Protein AF-A0AA37GVK4-F1 (afdb_monomer_lite)

Structure (mmCIF, N/CA/C/O backbone):
data_AF-A0AA37GVK4-F1
#
_entry.id   AF-A0AA37GVK4-F1
#
loop_
_atom_site.group_PDB
_atom_site.id
_atom_site.type_symbol
_atom_site.label_atom_id
_atom_site.label_alt_id
_atom_site.label_comp_id
_atom_site.label_asym_id
_atom_site.label_entity_id
_atom_site.label_seq_id
_atom_site.pdbx_PDB_ins_code
_atom_site.Cartn_x
_atom_site.Cartn_y
_atom_site.Cartn_z
_atom_site.occupancy
_atom_site.B_iso_or_equiv
_atom_site.auth_seq_id
_atom_site.auth_comp_id
_atom_site.auth_asym_id
_atom_site.auth_atom_id
_atom_site.pdbx_PDB_model_num
ATOM 1 N N . MET A 1 1 ? -9.133 -13.958 4.238 1.00 46.34 1 MET A N 1
ATOM 2 C CA . MET A 1 1 ? -10.312 -13.073 4.381 1.00 46.34 1 MET A CA 1
ATOM 3 C C . MET A 1 1 ? -11.335 -13.266 3.254 1.00 46.34 1 MET A C 1
ATOM 5 O O . MET A 1 1 ? -12.512 -13.310 3.561 1.00 46.34 1 MET A O 1
ATOM 9 N N . ALA A 1 2 ? -10.930 -13.510 1.998 1.00 48.34 2 ALA A N 1
ATOM 10 C CA . ALA A 1 2 ? -11.866 -13.795 0.892 1.00 48.34 2 ALA A CA 1
ATOM 11 C C . ALA A 1 2 ? -12.600 -15.157 0.969 1.00 48.34 2 ALA A C 1
ATOM 13 O O . ALA A 1 2 ? -13.681 -15.314 0.416 1.00 48.34 2 ALA A O 1
ATOM 14 N N . ALA A 1 3 ? -12.034 -16.152 1.667 1.00 53.94 3 ALA A N 1
ATOM 15 C CA . ALA A 1 3 ? -12.592 -17.508 1.702 1.00 53.94 3 ALA A CA 1
ATOM 16 C C . ALA A 1 3 ? -13.937 -17.629 2.440 1.00 53.94 3 ALA A C 1
ATOM 18 O O . ALA A 1 3 ? -14.692 -18.543 2.137 1.00 53.94 3 ALA A O 1
ATOM 19 N N . ALA A 1 4 ? -14.231 -16.724 3.378 1.00 58.16 4 ALA A N 1
A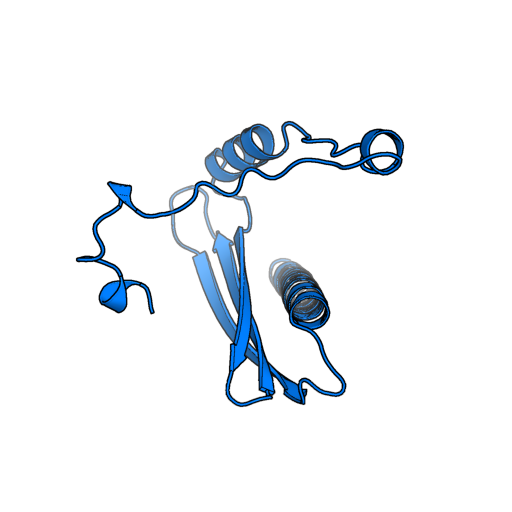TOM 20 C CA . ALA A 1 4 ? -15.430 -16.782 4.218 1.00 58.16 4 ALA A CA 1
ATOM 21 C C . ALA A 1 4 ? -16.713 -16.304 3.509 1.00 58.16 4 ALA A C 1
ATOM 23 O O . ALA A 1 4 ? -17.801 -16.487 4.038 1.00 58.16 4 ALA A O 1
ATOM 24 N N . TYR A 1 5 ? -16.586 -15.701 2.323 1.00 60.78 5 TYR A N 1
ATOM 25 C CA . TYR A 1 5 ? -17.702 -15.133 1.558 1.00 60.78 5 TYR A CA 1
ATOM 26 C C . TYR A 1 5 ? -17.962 -15.866 0.239 1.00 60.78 5 TYR A C 1
ATOM 28 O O . TYR A 1 5 ? -18.767 -15.407 -0.565 1.00 60.78 5 TYR A O 1
ATOM 36 N N . ARG A 1 6 ? -17.285 -16.998 -0.002 1.00 59.19 6 ARG A N 1
ATOM 37 C CA . ARG A 1 6 ? -17.404 -17.749 -1.261 1.00 59.19 6 ARG A CA 1
ATOM 38 C C . ARG A 1 6 ? -18.804 -18.318 -1.497 1.00 59.19 6 ARG A C 1
ATOM 40 O O . ARG A 1 6 ? -19.229 -18.380 -2.643 1.00 59.19 6 ARG A O 1
ATOM 47 N N . ASP A 1 7 ? -19.502 -18.661 -0.418 1.00 70.62 7 ASP A N 1
ATOM 48 C CA . ASP A 1 7 ? -20.805 -19.330 -0.467 1.00 70.62 7 ASP A CA 1
ATOM 49 C C . ASP A 1 7 ? -21.973 -18.383 -0.143 1.00 70.62 7 ASP A C 1
ATOM 51 O O . ASP A 1 7 ? -23.117 -18.820 -0.009 1.00 70.62 7 ASP A O 1
ATOM 55 N N . LEU A 1 8 ? -21.708 -17.076 0.006 1.00 68.50 8 LEU A N 1
ATOM 56 C CA . LEU A 1 8 ? -22.778 -16.108 0.218 1.00 68.50 8 LEU A CA 1
ATOM 57 C C . LEU A 1 8 ? -23.549 -15.943 -1.102 1.00 68.50 8 LEU A C 1
ATOM 59 O O . LEU A 1 8 ? -22.929 -15.665 -2.132 1.00 68.50 8 LEU A O 1
ATOM 63 N N . PRO A 1 9 ? -24.884 -16.082 -1.108 1.00 68.25 9 PRO A N 1
ATOM 64 C CA . PRO A 1 9 ? -25.656 -15.911 -2.327 1.00 68.25 9 PRO A CA 1
ATOM 65 C C . PRO A 1 9 ? -25.530 -14.454 -2.804 1.00 68.25 9 PRO A C 1
ATOM 67 O O . PRO A 1 9 ? -26.068 -13.524 -2.201 1.00 68.25 9 PRO A O 1
ATOM 70 N N . LEU A 1 10 ? -24.770 -14.259 -3.889 1.00 65.19 10 LEU A N 1
ATOM 71 C CA . LEU A 1 10 ? -24.428 -12.947 -4.460 1.00 65.19 10 LEU A CA 1
ATOM 72 C C . LEU A 1 10 ? -25.665 -12.139 -4.884 1.00 65.19 10 LEU A C 1
ATOM 74 O O . LEU A 1 10 ? -25.600 -10.920 -4.975 1.00 65.19 10 LEU A O 1
ATOM 78 N N . ASN A 1 11 ? -26.804 -12.807 -5.092 1.00 67.69 11 ASN A N 1
ATOM 79 C CA . ASN A 1 11 ? -28.091 -12.178 -5.401 1.00 67.69 11 ASN A CA 1
ATOM 80 C C . ASN A 1 11 ? -28.662 -11.326 -4.252 1.00 67.69 11 ASN A C 1
ATOM 82 O O . ASN A 1 11 ? -29.651 -10.624 -4.451 1.00 67.69 11 ASN A O 1
ATOM 86 N N . ARG A 1 12 ? -28.072 -11.414 -3.055 1.00 61.72 12 ARG A N 1
ATOM 87 C CA . ARG A 1 12 ? -28.479 -10.682 -1.854 1.00 61.72 12 ARG A CA 1
ATOM 88 C C . ARG A 1 12 ? -27.477 -9.607 -1.438 1.00 61.72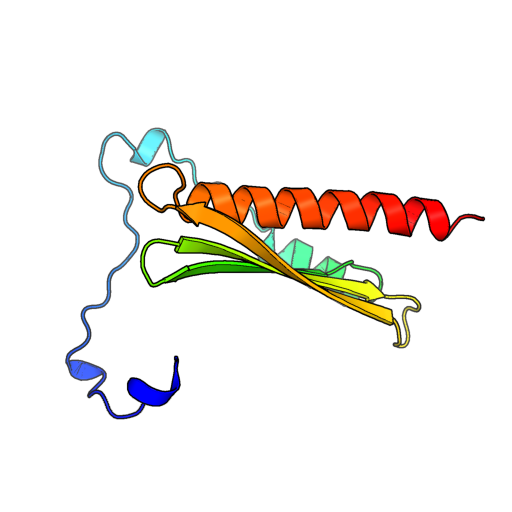 12 ARG A C 1
ATOM 90 O O . ARG A 1 12 ? -27.693 -8.958 -0.417 1.00 61.72 12 ARG A O 1
ATOM 97 N N . LEU A 1 13 ? -26.387 -9.441 -2.188 1.00 71.38 13 LEU A N 1
ATOM 98 C CA . LEU A 1 13 ? -25.429 -8.370 -1.955 1.00 71.38 13 LEU A CA 1
ATOM 99 C C . LEU A 1 13 ? -25.935 -7.091 -2.615 1.00 71.38 13 LEU A C 1
ATOM 101 O O . LEU A 1 13 ? -26.213 -7.055 -3.812 1.00 71.38 13 LEU A O 1
ATOM 105 N N . GLU A 1 14 ? -26.048 -6.039 -1.816 1.00 59.91 14 GLU A N 1
ATOM 106 C CA . GLU A 1 14 ? -26.313 -4.699 -2.316 1.00 59.91 14 GLU A CA 1
ATOM 107 C C . GLU A 1 14 ? -25.099 -4.208 -3.115 1.00 59.91 14 GLU A C 1
ATOM 109 O O . GLU A 1 14 ? -23.960 -4.247 -2.643 1.00 59.91 14 GLU A O 1
ATOM 114 N N . SER A 1 15 ? -25.339 -3.763 -4.347 1.00 65.50 15 SER A N 1
ATOM 115 C CA . SER A 1 15 ? -24.310 -3.124 -5.161 1.00 65.50 15 SER A CA 1
ATOM 116 C C . SER A 1 15 ? -24.191 -1.664 -4.730 1.00 65.50 15 SER A C 1
ATOM 118 O O . SER A 1 15 ? -25.021 -0.830 -5.089 1.00 65.50 15 SER A O 1
ATOM 120 N N . ILE A 1 16 ? -23.172 -1.356 -3.925 1.00 65.75 16 ILE A N 1
ATOM 121 C CA . ILE A 1 16 ? -22.867 0.022 -3.534 1.00 65.75 16 ILE A CA 1
ATOM 122 C C . ILE A 1 16 ? -22.073 0.664 -4.671 1.00 65.75 16 ILE A C 1
ATOM 124 O O . ILE A 1 16 ? -20.865 0.460 -4.799 1.00 65.75 16 ILE A O 1
ATOM 128 N N . ASN A 1 17 ? -22.761 1.440 -5.503 1.00 61.06 17 ASN A N 1
ATOM 129 C CA . ASN A 1 17 ? -22.115 2.262 -6.518 1.00 61.06 17 ASN A CA 1
ATOM 130 C C . ASN A 1 17 ? -21.537 3.522 -5.871 1.00 61.06 17 ASN A C 1
ATOM 132 O O . ASN A 1 17 ? -22.220 4.210 -5.112 1.00 61.06 17 ASN A O 1
ATOM 136 N N . ALA A 1 18 ? -20.285 3.845 -6.192 1.00 60.84 18 ALA A N 1
ATOM 137 C CA . ALA A 1 18 ? -19.702 5.119 -5.802 1.00 60.84 18 ALA A CA 1
ATOM 138 C C . ALA A 1 18 ? -20.430 6.248 -6.548 1.00 60.84 18 ALA A C 1
ATOM 140 O O . ALA A 1 18 ? -20.375 6.321 -7.773 1.00 60.84 18 ALA A O 1
ATOM 141 N N . PHE A 1 19 ? -21.117 7.116 -5.806 1.00 58.25 19 PHE A N 1
ATOM 142 C CA . PHE A 1 19 ? -21.748 8.322 -6.334 1.00 58.25 19 PHE A CA 1
ATOM 143 C C . PHE A 1 19 ? -21.220 9.545 -5.591 1.00 58.25 19 PHE A C 1
ATOM 145 O O . PHE A 1 19 ? -21.170 9.571 -4.360 1.00 58.25 19 PHE A O 1
ATOM 152 N N . SER A 1 20 ? -20.847 10.573 -6.347 1.00 66.88 20 SER A N 1
ATOM 153 C CA . SER A 1 20 ? -20.574 11.901 -5.803 1.00 66.88 20 SER A CA 1
ATOM 154 C C . SER A 1 20 ? -21.902 12.557 -5.419 1.00 66.88 20 SER A C 1
ATOM 156 O O . SER A 1 20 ? -22.814 12.601 -6.236 1.00 66.88 20 SER A O 1
ATOM 158 N N . LEU A 1 21 ? -22.028 13.053 -4.185 1.00 74.94 21 LEU A N 1
ATOM 159 C CA . LEU A 1 21 ? -23.220 13.773 -3.713 1.00 74.94 21 LEU A CA 1
ATOM 160 C C . LEU A 1 21 ? -23.023 15.293 -3.844 1.00 74.94 21 LEU A C 1
ATOM 162 O O . LEU A 1 21 ? -21.914 15.768 -3.597 1.00 74.94 21 LEU A O 1
ATOM 166 N N . PRO A 1 22 ? -24.054 16.104 -4.137 1.00 71.50 22 PRO A N 1
ATOM 167 C CA . PRO A 1 22 ? -23.931 17.562 -4.119 1.00 71.50 22 PRO A CA 1
ATOM 168 C C . PRO A 1 22 ? -23.464 18.094 -2.744 1.00 71.50 22 PRO A C 1
ATOM 170 O O . PRO A 1 22 ? -23.909 17.582 -1.715 1.00 71.50 22 PRO A O 1
ATOM 173 N N . PRO A 1 23 ? -22.591 19.122 -2.672 1.00 69.12 23 PRO A N 1
ATOM 174 C CA . PRO A 1 23 ? -21.955 19.852 -3.773 1.00 69.12 23 PRO A CA 1
ATOM 175 C C . PRO A 1 23 ? -20.619 19.228 -4.226 1.00 69.12 23 PRO A C 1
ATOM 177 O O . PRO A 1 23 ? -19.858 19.862 -4.961 1.00 69.12 23 PRO A O 1
ATOM 180 N N . TRP A 1 24 ? -20.293 18.021 -3.756 1.00 66.88 24 TRP A N 1
ATOM 181 C CA . TRP A 1 24 ? -19.025 17.344 -4.030 1.00 66.88 24 TRP A CA 1
ATOM 182 C C . TRP A 1 24 ? -18.865 16.939 -5.491 1.00 66.88 24 TRP A C 1
ATOM 184 O O . TRP A 1 24 ? -17.732 16.800 -5.926 1.00 66.88 24 TRP A O 1
ATOM 194 N N . GLU A 1 25 ? -19.947 16.855 -6.266 1.00 68.12 25 GLU A N 1
ATOM 195 C CA . GLU A 1 25 ? -19.916 16.657 -7.725 1.00 68.12 25 GLU A CA 1
ATOM 196 C C . GLU A 1 25 ? -18.968 17.634 -8.443 1.00 68.12 25 GLU A C 1
ATOM 198 O O . GLU A 1 25 ? -18.201 17.228 -9.308 1.00 68.12 25 GLU A O 1
ATOM 203 N N . ASN A 1 26 ? -18.956 18.908 -8.032 1.00 64.38 26 ASN A N 1
ATOM 204 C CA . ASN A 1 26 ? -18.124 19.947 -8.654 1.00 64.38 26 ASN A CA 1
ATOM 205 C C . ASN A 1 26 ? -16.732 20.086 -8.018 1.00 64.38 26 ASN A C 1
ATOM 207 O O . ASN A 1 26 ? -15.890 20.820 -8.527 1.00 64.38 26 ASN A O 1
ATOM 211 N N . ARG A 1 27 ? -16.503 19.446 -6.865 1.00 67.62 27 ARG A N 1
ATOM 212 C CA . ARG A 1 27 ? -15.246 19.543 -6.098 1.00 67.62 27 ARG A CA 1
ATOM 213 C C . ARG A 1 27 ? -14.380 18.306 -6.260 1.00 67.62 27 ARG A C 1
ATOM 215 O O . ARG A 1 27 ? -13.160 18.402 -6.284 1.00 67.62 27 ARG A O 1
ATOM 222 N N . VAL A 1 28 ? -15.026 17.156 -6.391 1.00 60.31 28 VAL A N 1
ATOM 223 C CA . VAL A 1 28 ? -14.438 15.899 -6.820 1.00 60.31 28 VAL A CA 1
ATOM 224 C C . VAL A 1 28 ? -14.551 15.888 -8.338 1.00 60.31 28 VAL A C 1
ATOM 226 O O . VAL A 1 28 ? -15.304 15.112 -8.920 1.00 60.31 28 VAL A O 1
ATOM 229 N N . GLN A 1 29 ? -13.780 16.749 -9.005 1.00 51.31 29 GLN A N 1
ATOM 230 C CA . GLN A 1 29 ? -13.262 16.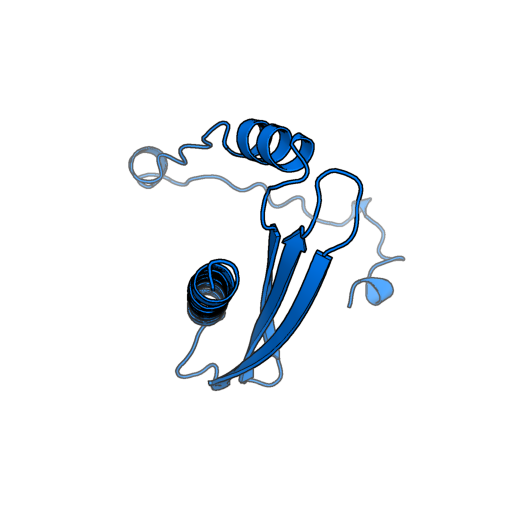345 -10.305 1.00 51.31 29 GLN A CA 1
ATOM 231 C C . GLN A 1 29 ? -12.389 15.128 -10.005 1.00 51.31 29 GLN A C 1
ATOM 233 O O . GLN A 1 29 ? -11.194 15.244 -9.742 1.00 51.31 29 GLN A O 1
ATOM 238 N N . ALA A 1 30 ? -13.012 13.950 -9.957 1.00 51.38 30 ALA A N 1
ATOM 239 C CA . ALA A 1 30 ? -12.304 12.720 -10.198 1.00 51.38 30 ALA A CA 1
ATOM 240 C C . ALA A 1 30 ? -11.827 12.878 -11.632 1.00 51.38 30 ALA A C 1
ATOM 242 O O . ALA A 1 30 ? -12.542 12.576 -12.587 1.00 51.38 30 ALA A O 1
ATOM 243 N N . VAL A 1 31 ? -10.636 13.450 -11.782 1.00 50.56 31 VAL A N 1
ATOM 244 C CA . VAL A 1 31 ? -9.837 13.196 -12.955 1.00 50.56 31 VAL A CA 1
ATOM 245 C C . VAL A 1 31 ? -9.587 11.698 -12.853 1.00 50.56 31 VAL A C 1
ATOM 247 O O . VAL A 1 31 ? -8.638 11.242 -12.224 1.00 50.56 31 VAL A O 1
ATOM 250 N N . ALA A 1 32 ? -10.522 10.909 -13.385 1.00 49.47 32 ALA A N 1
ATOM 251 C CA . ALA A 1 32 ? -10.203 9.604 -13.904 1.00 49.47 32 ALA A CA 1
ATOM 252 C C . ALA A 1 32 ? -9.278 9.919 -15.073 1.00 49.47 32 ALA A C 1
ATOM 254 O O . ALA A 1 32 ? -9.698 9.993 -16.226 1.00 49.47 32 ALA A O 1
ATOM 255 N N . GLU A 1 33 ? -8.035 10.284 -14.747 1.00 51.25 33 GLU A N 1
ATOM 256 C CA . GLU A 1 33 ? -7.000 10.304 -15.743 1.00 51.25 33 GLU A CA 1
ATOM 257 C C . GLU A 1 33 ? -7.041 8.921 -16.371 1.00 51.25 33 GLU A C 1
ATOM 259 O O . GLU A 1 33 ? -7.250 7.906 -15.695 1.00 51.25 33 GLU A O 1
ATOM 264 N N . ASP A 1 34 ? -6.822 8.893 -17.673 1.00 55.62 34 ASP A N 1
ATOM 265 C CA . ASP A 1 34 ? -6.462 7.709 -18.440 1.00 55.62 34 ASP A CA 1
ATOM 266 C C . ASP A 1 34 ? -5.104 7.126 -17.965 1.00 55.62 34 ASP A C 1
ATOM 268 O O . ASP A 1 34 ? -4.215 6.766 -18.729 1.00 55.62 34 ASP A O 1
ATOM 272 N N . ASP A 1 35 ? -4.872 7.142 -16.656 1.00 60.09 35 ASP A N 1
ATOM 273 C CA . ASP A 1 35 ? -3.678 6.702 -15.967 1.00 60.09 35 ASP A CA 1
ATOM 274 C C . ASP A 1 35 ? -3.655 5.177 -15.910 1.00 60.09 35 ASP A C 1
ATOM 276 O O . ASP A 1 35 ? -2.592 4.573 -15.944 1.00 60.09 35 ASP A O 1
ATOM 280 N N . GLY A 1 36 ? -4.824 4.527 -15.952 1.00 62.06 36 GLY A N 1
ATOM 281 C CA . GLY A 1 36 ? -4.927 3.076 -16.098 1.00 62.06 36 GLY A CA 1
ATOM 282 C C . GLY A 1 36 ? -4.290 2.569 -17.395 1.00 62.06 36 GLY A C 1
ATOM 283 O O . GLY A 1 36 ? -3.462 1.651 -17.356 1.00 62.06 36 GLY A O 1
ATOM 284 N N . ASP A 1 37 ? -4.611 3.183 -18.537 1.00 71.06 37 ASP A N 1
ATOM 285 C CA . ASP A 1 37 ? -4.071 2.767 -19.836 1.00 71.06 37 ASP A CA 1
ATOM 286 C C . ASP A 1 37 ? -2.606 3.184 -19.995 1.00 71.06 37 ASP A C 1
ATOM 288 O O . ASP A 1 37 ? -1.789 2.396 -20.487 1.00 71.06 37 ASP A O 1
ATOM 292 N N . LYS A 1 38 ? -2.221 4.363 -19.489 1.00 70.50 38 LYS A N 1
ATOM 293 C CA . LYS A 1 38 ? -0.816 4.800 -19.434 1.00 70.50 38 LYS A CA 1
ATOM 294 C C . LYS A 1 38 ? 0.038 3.920 -18.524 1.00 70.50 38 LYS A C 1
ATOM 296 O O . LYS A 1 38 ? 1.117 3.496 -18.940 1.00 70.50 38 LYS A O 1
ATOM 301 N N . ALA A 1 39 ? -0.431 3.580 -17.325 1.00 68.56 39 ALA A N 1
ATOM 302 C CA . ALA A 1 39 ? 0.247 2.655 -16.419 1.00 68.56 39 ALA A CA 1
ATOM 303 C C . ALA A 1 39 ? 0.352 1.262 -17.046 1.00 68.56 39 ALA A C 1
ATOM 305 O O . ALA A 1 39 ? 1.407 0.631 -16.990 1.00 68.56 39 ALA A O 1
ATOM 306 N N . SER A 1 40 ? -0.699 0.804 -17.726 1.00 74.19 40 SER A N 1
ATOM 307 C CA . SER A 1 40 ? -0.687 -0.457 -18.472 1.00 74.19 40 SER A CA 1
ATOM 308 C C . SER A 1 40 ? 0.328 -0.437 -19.618 1.00 74.19 40 SER A C 1
ATOM 310 O O . SER A 1 40 ? 1.049 -1.415 -19.821 1.00 74.19 40 SER A O 1
ATOM 312 N N . ALA A 1 41 ? 0.442 0.671 -20.353 1.00 80.00 41 ALA A N 1
ATOM 313 C CA . ALA A 1 41 ? 1.461 0.861 -21.382 1.00 80.00 41 ALA A CA 1
ATOM 314 C C . ALA A 1 41 ? 2.879 0.897 -20.787 1.00 80.00 41 ALA A C 1
ATOM 316 O O . ALA A 1 41 ? 3.775 0.232 -21.304 1.00 80.00 41 ALA A O 1
ATOM 317 N N . ALA A 1 42 ? 3.078 1.584 -19.661 1.00 76.25 42 ALA A N 1
ATOM 318 C CA . ALA A 1 42 ? 4.348 1.610 -18.943 1.00 76.25 42 ALA A CA 1
ATOM 319 C C . ALA A 1 42 ? 4.748 0.209 -18.453 1.00 76.25 42 ALA A C 1
ATOM 321 O O . ALA A 1 42 ? 5.891 -0.206 -18.627 1.00 76.25 42 ALA A O 1
ATOM 322 N N . ILE A 1 43 ? 3.808 -0.575 -17.921 1.00 77.94 43 ILE A N 1
ATOM 323 C CA . ILE A 1 43 ? 4.031 -1.971 -17.518 1.00 77.94 43 ILE A CA 1
ATOM 324 C C . ILE A 1 43 ? 4.511 -2.828 -18.696 1.00 77.94 43 ILE A C 1
ATOM 326 O O . ILE A 1 43 ? 5.416 -3.647 -18.510 1.00 77.94 43 ILE A O 1
ATOM 330 N N . LYS A 1 44 ? 3.962 -2.616 -19.901 1.00 80.88 44 LYS A N 1
ATOM 331 C CA . LYS A 1 44 ? 4.366 -3.329 -21.128 1.00 80.88 44 LYS A CA 1
ATOM 332 C C . LYS A 1 44 ? 5.808 -3.039 -21.553 1.00 80.88 44 LYS A C 1
ATOM 334 O O . LYS A 1 44 ? 6.386 -3.859 -22.255 1.00 80.88 44 LYS A O 1
ATOM 339 N N . THR A 1 45 ? 6.414 -1.935 -21.107 1.00 80.94 45 THR A N 1
ATOM 340 C CA . THR A 1 45 ? 7.835 -1.641 -21.387 1.00 80.94 45 THR A CA 1
ATOM 341 C C . THR A 1 45 ? 8.797 -2.595 -20.673 1.00 80.94 45 THR A C 1
ATOM 343 O O . THR A 1 45 ? 9.978 -2.636 -21.005 1.00 80.94 45 THR A O 1
ATOM 346 N N . GLY A 1 46 ? 8.321 -3.332 -19.662 1.00 78.44 46 GLY A N 1
ATOM 347 C CA . GLY A 1 46 ? 9.150 -4.194 -18.818 1.00 78.44 46 GLY A CA 1
ATOM 348 C C . GLY A 1 46 ? 9.992 -3.441 -17.781 1.00 78.44 46 GLY A C 1
ATOM 349 O O . GLY A 1 46 ? 10.527 -4.077 -16.882 1.00 78.44 46 GLY A O 1
ATOM 350 N N . TRP A 1 47 ? 10.059 -2.107 -17.843 1.00 81.25 47 TRP A N 1
ATOM 351 C CA . TRP A 1 47 ? 10.875 -1.268 -16.954 1.00 81.25 47 TRP A CA 1
ATOM 352 C C . TRP A 1 47 ? 10.088 -0.567 -15.843 1.00 81.25 47 TRP A C 1
ATOM 354 O O . TRP A 1 47 ? 10.684 0.021 -14.943 1.00 81.25 47 TRP A O 1
ATOM 364 N N . ALA A 1 48 ? 8.756 -0.634 -15.867 1.00 85.31 48 ALA A N 1
ATOM 365 C CA . ALA A 1 48 ? 7.943 0.014 -14.846 1.00 85.31 48 ALA A CA 1
ATOM 366 C C . ALA A 1 48 ? 8.101 -0.660 -13.474 1.00 85.31 48 ALA A C 1
ATOM 368 O O . ALA A 1 48 ? 7.808 -1.851 -13.310 1.00 85.31 48 ALA A O 1
ATOM 369 N N . ALA A 1 49 ? 8.495 0.136 -12.479 1.00 87.12 49 ALA A N 1
ATOM 370 C CA . ALA A 1 49 ? 8.357 -0.222 -11.075 1.00 87.12 49 ALA A CA 1
ATOM 371 C C . ALA A 1 49 ? 6.873 -0.398 -10.727 1.00 87.12 49 ALA A C 1
ATOM 373 O O . ALA A 1 49 ? 6.024 0.363 -11.191 1.00 87.12 49 ALA A O 1
ATOM 374 N N . ARG A 1 50 ? 6.553 -1.400 -9.905 1.00 88.75 50 ARG A N 1
ATOM 375 C CA . ARG A 1 50 ? 5.171 -1.695 -9.501 1.00 88.75 50 ARG A CA 1
ATOM 376 C C . ARG A 1 50 ? 5.067 -1.658 -7.990 1.00 88.75 50 ARG A C 1
ATOM 378 O O . ARG A 1 50 ? 5.856 -2.306 -7.307 1.00 88.75 50 ARG A O 1
ATOM 385 N N . VAL A 1 51 ? 4.081 -0.930 -7.485 1.00 91.12 51 VAL A N 1
ATOM 386 C CA . VAL A 1 51 ? 3.776 -0.852 -6.058 1.00 91.12 51 VAL A CA 1
ATOM 387 C C . VAL A 1 51 ? 2.352 -1.336 -5.846 1.00 91.12 51 VAL A C 1
ATOM 389 O O . VAL A 1 51 ? 1.435 -0.879 -6.518 1.00 91.12 51 VAL A O 1
ATOM 392 N N . ALA A 1 52 ? 2.176 -2.251 -4.902 1.00 93.69 52 ALA A N 1
ATOM 393 C CA . ALA A 1 52 ? 0.875 -2.590 -4.350 1.00 93.69 52 ALA A CA 1
ATOM 394 C C . ALA A 1 52 ? 0.880 -2.234 -2.865 1.00 93.69 52 ALA A C 1
ATOM 396 O O . ALA A 1 52 ? 1.758 -2.686 -2.128 1.00 93.69 52 ALA A O 1
ATOM 397 N N . THR A 1 53 ? -0.084 -1.433 -2.432 1.00 93.50 53 THR A N 1
ATOM 398 C CA . THR A 1 53 ? -0.299 -1.078 -1.029 1.00 93.50 53 THR A CA 1
ATOM 399 C C . THR A 1 53 ? -1.595 -1.697 -0.531 1.00 93.50 53 THR A C 1
ATOM 401 O O . THR A 1 53 ? -2.498 -2.025 -1.303 1.00 93.50 53 THR A O 1
ATOM 404 N N . ALA A 1 54 ? -1.645 -1.950 0.769 1.00 91.94 54 ALA A N 1
ATOM 405 C CA . ALA A 1 54 ? -2.841 -2.416 1.437 1.00 91.94 54 ALA A CA 1
ATOM 406 C C . ALA A 1 54 ? -2.848 -1.921 2.876 1.00 91.94 54 ALA A C 1
ATOM 408 O O . ALA A 1 54 ? -1.810 -1.873 3.536 1.00 91.94 54 ALA A O 1
ATOM 409 N N . THR A 1 55 ? -4.033 -1.662 3.401 1.00 94.25 55 THR A N 1
ATOM 410 C CA . THR A 1 55 ? -4.228 -1.268 4.792 1.00 94.25 55 THR A CA 1
ATOM 411 C C . THR A 1 55 ? -5.067 -2.262 5.563 1.00 94.25 55 THR A C 1
ATOM 413 O O . THR A 1 55 ? -5.839 -3.049 5.016 1.00 94.25 55 THR A O 1
ATOM 416 N N . SER A 1 56 ? -4.880 -2.249 6.877 1.00 92.31 56 SER A N 1
ATOM 417 C CA . SER A 1 56 ? -5.607 -3.089 7.813 1.00 92.31 56 SER A CA 1
ATOM 418 C C . SER A 1 56 ? -5.969 -2.277 9.044 1.00 92.31 56 SER A C 1
ATOM 420 O O . SER A 1 56 ? -5.136 -1.564 9.597 1.00 92.31 56 SER A O 1
ATOM 422 N N . ALA A 1 57 ? -7.209 -2.422 9.493 1.00 94.44 57 ALA A N 1
ATOM 423 C CA . ALA A 1 57 ? -7.671 -1.942 10.785 1.00 94.44 57 ALA A CA 1
ATOM 424 C C . ALA A 1 57 ? -8.307 -3.125 11.513 1.00 94.44 57 ALA A C 1
ATOM 426 O O . ALA A 1 57 ? -9.463 -3.470 11.269 1.00 94.44 57 ALA A O 1
ATOM 427 N N . ARG A 1 58 ? -7.528 -3.799 12.359 1.00 91.50 58 ARG A N 1
ATOM 428 C CA . ARG A 1 58 ? -7.942 -5.027 13.044 1.00 91.50 58 ARG A CA 1
ATOM 429 C C . ARG A 1 58 ? -7.590 -4.940 14.518 1.00 91.50 58 ARG A C 1
ATOM 431 O O . ARG A 1 58 ? -6.494 -4.516 14.858 1.00 91.50 58 ARG A O 1
ATOM 438 N N . ASN A 1 59 ? -8.501 -5.405 15.374 1.00 93.56 59 ASN A N 1
ATOM 439 C CA . ASN A 1 59 ? -8.318 -5.421 16.829 1.00 93.56 59 ASN A CA 1
ATOM 440 C C . ASN A 1 59 ? -7.919 -4.040 17.381 1.00 93.56 59 ASN A C 1
ATOM 442 O O . ASN A 1 59 ? -6.999 -3.941 18.182 1.00 93.56 59 ASN A O 1
ATOM 446 N N . ASP A 1 60 ? -8.572 -2.986 16.890 1.00 93.25 60 ASP A N 1
ATOM 447 C CA . ASP A 1 60 ? -8.292 -1.590 17.253 1.00 93.25 60 ASP A CA 1
ATOM 448 C C . ASP A 1 60 ? -6.882 -1.074 16.898 1.00 93.25 60 ASP A C 1
ATOM 450 O O . ASP A 1 60 ? -6.489 0.015 17.300 1.00 93.25 60 ASP A O 1
ATOM 454 N N . ILE A 1 61 ? -6.134 -1.816 16.077 1.00 96.12 61 ILE A N 1
ATOM 455 C CA . ILE A 1 61 ? -4.828 -1.418 15.555 1.00 96.12 61 ILE A CA 1
ATOM 456 C C . ILE A 1 61 ? -4.921 -1.177 14.054 1.00 96.12 61 ILE A C 1
ATOM 458 O O . ILE A 1 61 ? -5.471 -1.987 13.302 1.00 96.12 61 ILE A O 1
ATOM 462 N N . VAL A 1 62 ? -4.344 -0.063 13.616 1.00 96.25 62 VAL A N 1
ATOM 463 C CA . VAL A 1 62 ? -4.192 0.286 12.209 1.00 96.25 62 VAL A CA 1
ATOM 464 C C . VAL A 1 62 ? -2.759 0.011 11.763 1.00 96.25 62 VAL A C 1
ATOM 466 O O . VAL A 1 62 ? -1.786 0.395 12.416 1.00 96.25 62 VAL A O 1
ATOM 469 N N . GLY A 1 63 ? -2.632 -0.655 10.624 1.00 95.88 63 GLY A N 1
ATOM 470 C CA . GLY A 1 63 ? -1.370 -0.970 9.976 1.00 95.88 63 GLY A CA 1
ATOM 471 C C . GLY A 1 63 ? -1.495 -0.924 8.460 1.00 95.88 63 GLY A C 1
ATOM 472 O O . GLY A 1 63 ? -2.596 -0.848 7.908 1.00 95.88 63 GLY A O 1
ATOM 473 N N . PHE A 1 64 ? -0.358 -1.016 7.789 1.00 96.62 64 PHE A N 1
ATOM 474 C CA . PHE A 1 64 ? -0.293 -1.150 6.343 1.00 96.62 64 PHE A CA 1
ATOM 475 C C . PHE A 1 64 ? 0.699 -2.226 5.919 1.00 96.62 64 PHE A C 1
ATOM 477 O O . PHE A 1 64 ? 1.566 -2.652 6.683 1.00 96.62 64 PHE A O 1
ATOM 484 N N . GLY A 1 65 ? 0.567 -2.649 4.672 1.00 95.00 65 GLY A N 1
ATOM 485 C CA . GLY A 1 65 ? 1.537 -3.439 3.947 1.00 95.00 65 GLY A CA 1
ATOM 486 C C . GLY A 1 65 ? 1.812 -2.832 2.579 1.00 95.00 65 GLY A C 1
ATOM 487 O O . GLY A 1 65 ? 0.969 -2.150 1.998 1.00 95.00 65 GLY A O 1
ATOM 488 N N . ARG A 1 66 ? 3.001 -3.106 2.056 1.00 93.81 66 ARG A N 1
ATOM 489 C CA . ARG A 1 66 ? 3.383 -2.773 0.688 1.00 93.81 66 ARG A CA 1
ATOM 490 C C . ARG A 1 66 ? 4.166 -3.909 0.046 1.00 93.81 66 ARG A C 1
ATOM 492 O O . ARG A 1 66 ? 4.888 -4.641 0.722 1.00 93.81 66 ARG A O 1
ATOM 499 N N . ALA A 1 67 ? 4.070 -3.999 -1.269 1.00 94.06 67 ALA A N 1
ATOM 500 C CA . ALA A 1 67 ? 4.945 -4.784 -2.121 1.00 94.06 67 ALA A CA 1
ATOM 501 C C . ALA A 1 67 ? 5.479 -3.874 -3.231 1.00 94.06 67 ALA A C 1
ATOM 503 O O . ALA A 1 67 ? 4.700 -3.332 -4.010 1.00 94.06 67 ALA A O 1
ATOM 504 N N . LEU A 1 68 ? 6.798 -3.703 -3.295 1.00 91.81 68 LEU A N 1
ATOM 505 C CA . LEU A 1 68 ? 7.493 -2.974 -4.354 1.00 91.81 68 LEU A CA 1
ATOM 506 C C . LEU A 1 68 ? 8.248 -3.975 -5.223 1.00 91.81 68 LEU A C 1
ATOM 508 O O . LEU A 1 68 ? 9.132 -4.675 -4.732 1.00 91.81 68 LEU A O 1
ATOM 512 N N . HIS A 1 69 ? 7.934 -4.010 -6.511 1.00 89.94 69 HIS A N 1
ATOM 513 C CA . HIS A 1 69 ? 8.661 -4.772 -7.513 1.00 89.94 69 HIS A CA 1
ATOM 514 C C . HIS A 1 69 ? 9.464 -3.825 -8.404 1.00 89.94 69 HIS A C 1
ATOM 516 O O . HIS A 1 69 ? 8.890 -2.967 -9.078 1.00 89.94 69 HIS A O 1
ATOM 522 N N . LEU A 1 70 ? 10.785 -4.009 -8.417 1.00 88.56 70 LEU A N 1
ATOM 523 C CA . LEU A 1 70 ? 11.682 -3.341 -9.354 1.00 88.56 70 LEU A CA 1
ATOM 524 C C . LEU A 1 70 ? 12.157 -4.328 -10.421 1.00 88.56 70 LEU A C 1
ATOM 526 O O . LEU A 1 70 ? 12.821 -5.305 -10.054 1.00 88.56 70 LEU A O 1
ATOM 530 N N . PRO A 1 71 ? 11.868 -4.085 -11.709 1.00 85.31 71 PRO A N 1
ATOM 531 C CA . PRO A 1 71 ? 12.451 -4.878 -12.781 1.00 85.31 71 PRO A CA 1
ATOM 532 C C . PRO A 1 71 ? 13.954 -4.593 -12.893 1.00 85.31 71 PRO A C 1
ATOM 534 O O . PRO A 1 71 ? 14.383 -3.447 -12.783 1.00 85.31 71 PRO A O 1
ATOM 537 N N . MET A 1 72 ? 14.759 -5.639 -13.100 1.00 76.50 72 MET A N 1
ATOM 538 C CA . MET A 1 72 ? 16.203 -5.500 -13.373 1.00 76.50 72 MET A CA 1
ATOM 539 C C . MET A 1 72 ? 16.534 -5.649 -14.861 1.00 76.50 72 MET A C 1
ATOM 541 O O . MET A 1 72 ? 17.598 -5.223 -15.299 1.00 76.50 72 MET A O 1
ATOM 545 N N . SER A 1 73 ? 15.642 -6.253 -15.649 1.00 69.00 73 SER A N 1
ATOM 546 C CA . SER A 1 73 ? 15.801 -6.360 -17.096 1.00 69.00 73 SER A CA 1
ATOM 547 C C . SER A 1 73 ? 14.449 -6.369 -17.805 1.00 69.00 73 SER A C 1
ATOM 549 O O . SER A 1 73 ? 13.441 -6.793 -17.238 1.00 69.00 73 SER A O 1
ATOM 551 N N . HIS A 1 74 ? 14.453 -5.966 -19.076 1.00 64.19 74 HIS A N 1
ATOM 552 C CA . HIS A 1 74 ? 13.289 -6.025 -19.964 1.00 64.19 74 HIS A CA 1
ATOM 553 C C . HIS A 1 74 ? 12.763 -7.461 -20.175 1.00 64.19 74 HIS A C 1
ATOM 555 O O . HIS A 1 74 ? 11.560 -7.665 -20.310 1.00 64.19 74 HIS A O 1
ATOM 561 N N . THR A 1 75 ? 13.648 -8.462 -20.192 1.00 61.16 75 THR A N 1
ATOM 562 C CA . THR A 1 75 ? 13.316 -9.865 -20.509 1.00 61.16 75 THR A CA 1
ATOM 563 C C . THR A 1 75 ? 12.864 -10.688 -19.302 1.00 61.16 75 THR A C 1
ATOM 565 O O . THR A 1 75 ? 12.517 -11.857 -19.456 1.00 61.16 75 THR A O 1
ATOM 568 N N . GLY A 1 76 ? 12.857 -10.099 -18.104 1.00 62.12 76 GLY A N 1
ATOM 569 C CA . GLY A 1 76 ? 12.464 -10.762 -16.864 1.00 62.12 76 GLY A CA 1
ATOM 570 C C . GLY A 1 76 ? 13.541 -10.708 -15.781 1.00 62.12 76 GLY A C 1
ATOM 571 O O . GLY A 1 76 ? 14.709 -10.411 -16.028 1.00 62.12 76 GLY A O 1
ATOM 572 N N . GLY A 1 77 ? 13.130 -10.987 -14.548 1.00 73.94 77 GLY A N 1
ATOM 573 C CA . GLY A 1 77 ? 13.962 -10.779 -13.366 1.00 73.94 77 GLY A CA 1
ATOM 574 C C . GLY A 1 77 ? 13.751 -9.399 -12.741 1.00 73.94 77 GLY A C 1
ATOM 575 O O . GLY A 1 77 ? 13.356 -8.428 -13.383 1.00 73.94 77 GLY A O 1
ATOM 576 N N . GLY A 1 78 ? 13.972 -9.327 -11.438 1.00 81.19 78 GLY A N 1
ATOM 577 C CA . GLY A 1 78 ? 13.657 -8.157 -10.636 1.00 81.19 78 GLY A CA 1
ATOM 578 C C . GLY A 1 78 ? 13.756 -8.489 -9.159 1.00 81.19 78 GLY A C 1
ATOM 579 O O . GLY A 1 78 ? 13.905 -9.650 -8.782 1.00 81.19 78 GLY A O 1
ATOM 580 N N . CYS A 1 79 ? 13.665 -7.471 -8.317 1.00 85.56 79 CYS A N 1
ATOM 581 C CA . CYS A 1 79 ? 13.664 -7.653 -6.874 1.00 85.56 79 CYS A CA 1
ATOM 582 C C . CYS A 1 79 ? 12.351 -7.129 -6.298 1.00 85.56 79 CYS A C 1
ATOM 584 O O . CYS A 1 79 ? 12.053 -5.933 -6.391 1.00 85.56 79 CYS A O 1
ATOM 586 N N . THR A 1 80 ? 11.584 -8.037 -5.696 1.00 89.56 80 THR A N 1
ATOM 587 C CA . THR A 1 80 ? 10.365 -7.710 -4.957 1.00 89.56 80 THR A CA 1
ATOM 588 C C . THR A 1 80 ? 10.690 -7.591 -3.478 1.00 89.56 80 THR A C 1
ATOM 590 O O . THR A 1 80 ? 11.212 -8.527 -2.881 1.00 89.56 80 THR A O 1
ATOM 593 N N . THR A 1 81 ? 10.337 -6.464 -2.873 1.00 90.94 81 THR A N 1
ATOM 594 C CA . THR A 1 81 ? 10.385 -6.281 -1.421 1.00 90.94 81 THR A CA 1
ATOM 595 C C . THR A 1 81 ? 8.987 -6.090 -0.885 1.00 90.94 81 THR A C 1
ATOM 597 O O . THR A 1 81 ? 8.241 -5.244 -1.378 1.00 90.94 81 THR A O 1
ATOM 600 N N . THR A 1 82 ? 8.657 -6.854 0.144 1.00 94.00 82 THR A N 1
ATOM 601 C CA . THR A 1 82 ? 7.403 -6.733 0.879 1.00 94.00 82 THR A CA 1
ATOM 602 C C . THR A 1 82 ? 7.684 -6.238 2.282 1.00 94.00 82 THR A C 1
ATOM 604 O O . THR A 1 82 ? 8.611 -6.721 2.927 1.00 94.00 82 THR A O 1
ATOM 607 N N . GLU A 1 83 ? 6.864 -5.323 2.771 1.00 93.06 83 GLU A N 1
ATOM 608 C CA . GLU A 1 83 ? 6.962 -4.807 4.131 1.00 93.06 83 GLU A CA 1
ATOM 609 C C . GLU A 1 83 ? 5.566 -4.651 4.720 1.00 93.06 83 GLU A C 1
ATOM 611 O O . GLU A 1 83 ? 4.607 -4.367 4.000 1.00 93.06 83 GLU A O 1
ATOM 616 N N . GLN A 1 84 ? 5.452 -4.845 6.029 1.00 94.19 84 GLN A N 1
ATOM 617 C CA . GLN A 1 84 ? 4.244 -4.574 6.794 1.00 94.19 84 GLN A CA 1
ATOM 618 C C . GLN A 1 84 ? 4.624 -3.821 8.059 1.00 94.19 84 GLN A C 1
ATOM 620 O O . GLN A 1 84 ? 5.622 -4.150 8.701 1.00 94.19 84 GLN A O 1
ATOM 625 N N . ARG A 1 85 ? 3.828 -2.817 8.422 1.00 94.88 85 ARG A N 1
ATOM 626 C CA . ARG A 1 85 ? 4.107 -1.957 9.567 1.00 94.88 85 ARG A CA 1
ATOM 627 C C . ARG A 1 85 ? 2.829 -1.571 10.292 1.00 94.88 85 ARG A C 1
ATOM 629 O O . ARG A 1 85 ? 1.826 -1.207 9.680 1.00 94.88 85 ARG A O 1
ATOM 636 N N . THR A 1 86 ? 2.887 -1.627 11.617 1.00 95.44 86 THR A N 1
ATOM 637 C CA . THR A 1 86 ? 1.855 -1.058 12.485 1.00 95.44 86 THR A CA 1
ATOM 638 C C . THR A 1 86 ? 2.039 0.452 12.552 1.00 95.44 86 THR A C 1
ATOM 640 O O . THR A 1 86 ? 3.147 0.920 12.811 1.00 95.44 86 THR A O 1
A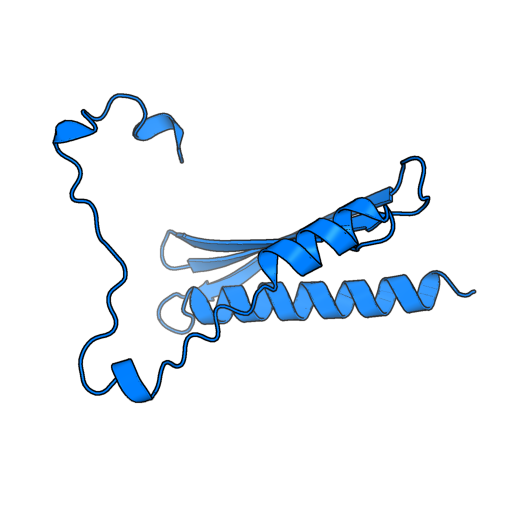TOM 643 N N . VAL A 1 87 ? 0.962 1.205 12.328 1.00 94.12 87 VAL A N 1
ATOM 644 C CA . VAL A 1 87 ? 0.967 2.669 12.441 1.00 94.12 87 VAL A CA 1
ATOM 645 C C . VAL A 1 87 ? 0.618 3.088 13.862 1.00 94.12 87 VAL A C 1
ATOM 647 O O . VAL A 1 87 ? 1.320 3.907 14.442 1.00 94.12 87 VAL A O 1
ATOM 650 N N . GLY A 1 88 ? -0.437 2.507 14.440 1.00 94.56 88 GLY A N 1
ATOM 651 C CA . GLY A 1 88 ? -0.873 2.855 15.790 1.00 94.56 88 GLY A CA 1
ATOM 652 C C . GLY A 1 88 ? -2.301 2.413 16.119 1.00 94.56 88 GLY A C 1
ATOM 653 O O . GLY A 1 88 ? -2.918 1.684 15.334 1.00 94.56 88 GLY A O 1
ATOM 654 N N . PRO A 1 89 ? -2.830 2.833 17.280 1.00 96.00 89 PRO A N 1
ATOM 655 C CA . PRO A 1 89 ? -4.200 2.542 17.687 1.00 96.00 89 PRO A CA 1
ATOM 656 C C . PRO A 1 89 ? -5.217 3.302 16.828 1.00 96.00 89 PRO A C 1
ATOM 658 O O . PRO A 1 89 ? -4.956 4.397 16.331 1.00 96.00 89 PRO A O 1
ATOM 661 N N . ARG A 1 90 ? -6.410 2.730 16.662 1.00 89.88 90 ARG A N 1
ATOM 662 C CA . ARG A 1 90 ? -7.489 3.271 15.818 1.00 89.88 90 ARG A CA 1
ATOM 663 C C . ARG A 1 90 ? -8.113 4.554 16.370 1.00 89.88 90 ARG A C 1
ATOM 665 O O . ARG A 1 90 ? -8.733 5.306 15.622 1.00 89.88 90 ARG A O 1
ATOM 672 N N . THR A 1 91 ? -7.933 4.806 17.661 1.00 93.81 91 THR A N 1
ATOM 673 C CA . THR A 1 91 ? -8.305 6.061 18.322 1.00 93.81 91 THR A CA 1
ATOM 674 C C . THR A 1 91 ? -7.480 7.251 17.828 1.00 93.81 91 THR A C 1
ATOM 676 O O . THR A 1 91 ? -7.967 8.376 17.855 1.00 93.81 91 THR A O 1
ATOM 679 N N . GLU A 1 92 ? -6.258 7.007 17.349 1.00 94.31 92 GLU A N 1
ATOM 680 C CA . GLU A 1 92 ? -5.320 8.038 16.885 1.00 94.31 92 GLU A CA 1
ATOM 681 C C . GLU A 1 92 ? -5.102 7.987 15.369 1.00 94.31 92 GLU A C 1
ATOM 683 O O . GLU A 1 92 ? -4.870 9.013 14.732 1.00 94.31 92 GLU A O 1
ATOM 688 N N . GLN A 1 93 ? -5.170 6.790 14.783 1.00 93.56 93 GLN A N 1
ATOM 689 C CA . GLN A 1 93 ? -4.845 6.528 13.386 1.00 93.56 93 GLN A CA 1
ATOM 690 C C . GLN A 1 93 ? -6.043 5.951 12.636 1.00 93.56 93 GLN A C 1
ATOM 692 O O . GLN A 1 93 ? -6.819 5.142 13.145 1.00 93.56 93 GLN A O 1
ATOM 697 N N . ASN A 1 94 ? -6.182 6.330 11.370 1.00 90.94 94 ASN A N 1
ATOM 698 C CA . ASN A 1 94 ? -7.216 5.804 10.487 1.00 90.94 94 ASN A CA 1
ATOM 699 C C . ASN A 1 94 ? -6.577 5.053 9.299 1.00 90.94 94 ASN A C 1
ATOM 701 O O . ASN A 1 94 ? -5.384 5.224 9.033 1.00 90.94 94 ASN A O 1
ATOM 705 N N . PRO A 1 95 ? -7.334 4.204 8.576 1.00 89.44 95 PRO A N 1
ATOM 706 C CA . PRO A 1 95 ? -6.774 3.358 7.530 1.00 89.44 95 PRO A CA 1
ATOM 707 C C . PRO A 1 95 ? -6.280 4.199 6.352 1.00 89.44 95 PRO A C 1
ATOM 709 O O . PRO A 1 95 ? -5.311 3.829 5.713 1.00 89.44 95 PRO A O 1
ATOM 712 N N . PHE A 1 96 ? -6.880 5.366 6.114 1.00 91.12 96 PHE A N 1
ATOM 713 C CA . PHE A 1 96 ? -6.425 6.292 5.084 1.00 91.12 96 PHE A CA 1
ATOM 714 C C . PHE A 1 96 ? -5.029 6.854 5.401 1.00 91.12 96 PHE A C 1
ATOM 716 O O . PHE A 1 96 ? -4.159 6.839 4.536 1.00 91.12 96 PHE A O 1
ATOM 723 N N . THR A 1 97 ? -4.759 7.248 6.651 1.00 91.12 97 THR A N 1
ATOM 724 C CA . THR A 1 97 ? -3.412 7.653 7.091 1.00 91.12 97 THR A CA 1
ATOM 725 C C . THR A 1 97 ? -2.402 6.524 6.905 1.00 91.12 97 THR A C 1
ATOM 727 O O . THR A 1 97 ? -1.278 6.759 6.467 1.00 91.12 97 THR A O 1
ATOM 730 N N . ALA A 1 98 ? -2.802 5.286 7.198 1.00 92.94 98 ALA A N 1
ATOM 731 C CA . ALA A 1 98 ? -1.942 4.131 6.988 1.00 92.94 98 ALA A CA 1
ATOM 732 C C . ALA A 1 98 ? -1.682 3.844 5.500 1.00 92.94 98 ALA A C 1
ATOM 734 O O . ALA A 1 98 ? -0.581 3.427 5.156 1.00 92.94 98 ALA A O 1
ATOM 735 N N . GLU A 1 99 ? -2.640 4.122 4.616 1.00 93.88 99 GLU A N 1
ATOM 736 C CA . GLU A 1 99 ? -2.471 3.958 3.168 1.00 93.88 99 GLU A CA 1
ATOM 737 C C . GLU A 1 99 ? -1.478 4.995 2.632 1.00 93.88 99 GLU A C 1
ATOM 739 O O . GLU A 1 99 ? -0.547 4.651 1.905 1.00 93.88 99 GLU A O 1
ATOM 744 N N . LEU A 1 100 ? -1.607 6.253 3.071 1.00 95.00 100 LEU A N 1
ATOM 745 C CA . LEU A 1 100 ? -0.653 7.314 2.744 1.00 95.00 100 LEU A CA 1
ATOM 746 C C . LEU A 1 100 ? 0.756 6.987 3.247 1.00 95.00 100 LEU A C 1
ATOM 748 O O . LEU A 1 100 ? 1.727 7.190 2.521 1.00 95.00 100 LEU A O 1
ATOM 752 N N . ALA A 1 101 ? 0.875 6.436 4.457 1.00 94.19 101 ALA A N 1
ATOM 753 C CA 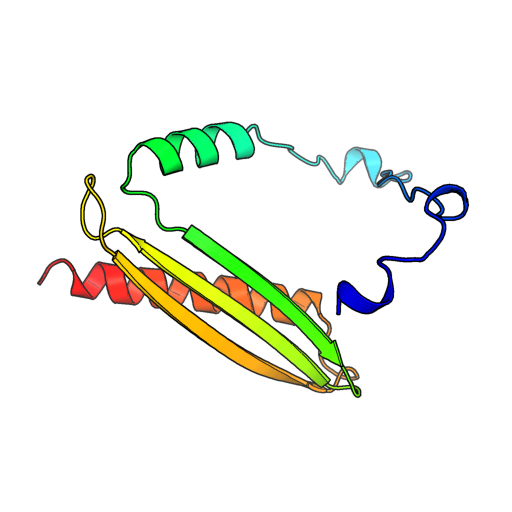. ALA A 1 101 ? 2.154 5.966 4.978 1.00 94.19 101 ALA A CA 1
ATOM 754 C C . ALA A 1 101 ? 2.729 4.831 4.114 1.00 94.19 101 ALA A C 1
ATOM 756 O O . ALA A 1 101 ? 3.912 4.860 3.785 1.00 94.19 101 ALA A O 1
ATOM 757 N N . ALA A 1 102 ? 1.898 3.882 3.669 1.00 94.75 102 ALA A N 1
ATOM 758 C CA . ALA A 1 102 ? 2.319 2.805 2.775 1.00 94.75 102 ALA A CA 1
ATOM 759 C C . ALA A 1 102 ? 2.887 3.336 1.455 1.00 94.75 102 ALA A C 1
ATOM 761 O O . ALA A 1 102 ? 3.940 2.872 1.007 1.00 94.75 102 ALA A O 1
ATOM 762 N N . MET A 1 103 ? 2.213 4.320 0.853 1.00 94.62 103 MET A N 1
ATOM 763 C CA . MET A 1 103 ? 2.660 4.979 -0.375 1.00 94.62 103 MET A CA 1
ATOM 764 C C . MET A 1 103 ? 3.954 5.768 -0.154 1.00 94.62 103 MET A C 1
ATOM 766 O O . MET A 1 103 ? 4.887 5.628 -0.943 1.00 94.62 103 MET A O 1
ATOM 770 N N . ALA A 1 104 ? 4.055 6.538 0.933 1.00 94.81 104 ALA A N 1
ATOM 771 C CA . ALA A 1 104 ? 5.268 7.280 1.276 1.00 94.81 104 ALA A CA 1
ATOM 772 C C . ALA A 1 104 ? 6.469 6.337 1.434 1.00 94.81 104 ALA A C 1
ATOM 774 O O . ALA A 1 104 ? 7.479 6.499 0.751 1.00 94.81 104 ALA A O 1
ATOM 775 N N . THR A 1 105 ? 6.320 5.273 2.227 1.00 93.88 105 THR A N 1
ATOM 776 C CA . THR A 1 105 ? 7.378 4.271 2.411 1.00 93.88 105 THR A CA 1
ATOM 777 C C . THR A 1 105 ? 7.712 3.559 1.091 1.00 93.88 105 THR A C 1
ATOM 779 O O . THR A 1 105 ? 8.879 3.278 0.812 1.00 93.88 105 THR A O 1
ATOM 782 N N . ALA A 1 106 ? 6.717 3.285 0.236 1.00 93.19 106 ALA A N 1
ATOM 783 C CA . ALA A 1 106 ? 6.929 2.752 -1.113 1.00 93.19 106 ALA A CA 1
ATOM 784 C C . ALA A 1 106 ? 7.845 3.632 -1.965 1.00 93.19 106 ALA A C 1
ATOM 786 O O . ALA A 1 106 ? 8.825 3.127 -2.520 1.00 93.19 106 ALA A O 1
ATOM 787 N N . LEU A 1 107 ? 7.546 4.926 -2.030 1.00 92.31 107 LEU A N 1
ATOM 788 C CA . LEU A 1 107 ? 8.292 5.900 -2.819 1.00 92.31 107 LEU A CA 1
ATOM 789 C C . LEU A 1 107 ? 9.686 6.171 -2.243 1.00 92.31 107 LEU A C 1
ATOM 791 O O . LEU A 1 107 ? 10.643 6.282 -3.007 1.00 92.31 107 LEU A O 1
ATOM 795 N N . GLU A 1 108 ? 9.833 6.202 -0.919 1.00 92.62 108 GLU A N 1
ATOM 796 C CA . GLU A 1 108 ? 11.131 6.356 -0.253 1.00 92.62 108 GLU A CA 1
ATOM 797 C C . GLU A 1 108 ? 12.085 5.215 -0.613 1.00 92.62 108 GLU A C 1
ATOM 799 O O . GLU A 1 108 ? 13.189 5.462 -1.102 1.00 92.62 108 GLU A O 1
ATOM 804 N N . SER A 1 109 ? 11.652 3.959 -0.472 1.00 88.94 109 SER A N 1
ATOM 805 C CA . SER A 1 109 ? 12.528 2.830 -0.818 1.00 88.94 109 SER A CA 1
ATOM 806 C C . SER A 1 109 ? 12.746 2.683 -2.314 1.00 88.94 109 SER A C 1
ATOM 808 O O . SER A 1 109 ? 13.785 2.174 -2.729 1.00 88.94 109 SER A O 1
ATOM 810 N N . LEU A 1 110 ? 11.785 3.108 -3.136 1.00 89.31 110 LEU A N 1
ATOM 811 C CA . LEU A 1 110 ? 11.997 3.210 -4.574 1.00 89.31 110 LEU A CA 1
ATOM 812 C C . LEU A 1 110 ? 13.136 4.195 -4.869 1.00 89.31 110 LEU A C 1
A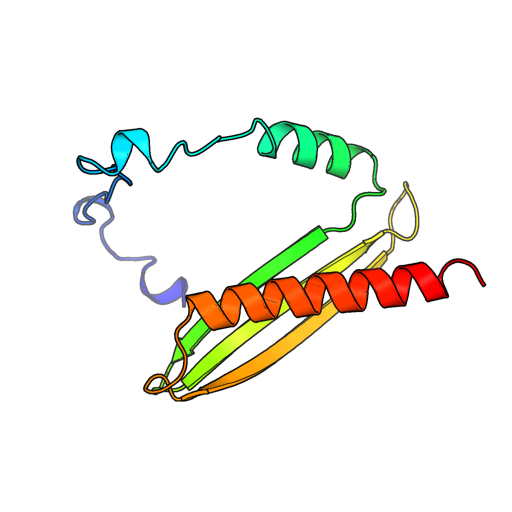TOM 814 O O . LEU A 1 110 ? 14.076 3.843 -5.579 1.00 89.31 110 LEU A O 1
ATOM 818 N N . ALA A 1 111 ? 13.092 5.390 -4.278 1.00 87.75 111 ALA A N 1
ATOM 819 C CA . ALA A 1 111 ? 14.119 6.411 -4.450 1.00 87.75 111 ALA A CA 1
ATOM 820 C C . ALA A 1 111 ? 15.495 5.943 -3.948 1.00 87.75 111 ALA A C 1
ATOM 822 O O . ALA A 1 111 ? 16.497 6.151 -4.629 1.00 87.75 111 ALA A O 1
ATOM 823 N N . GLU A 1 112 ? 15.562 5.277 -2.793 1.00 87.00 112 GLU A N 1
ATOM 824 C CA . GLU A 1 112 ? 16.803 4.682 -2.278 1.00 87.00 112 GLU A CA 1
ATOM 825 C C . GLU A 1 112 ? 17.383 3.650 -3.238 1.00 87.00 112 GLU A C 1
ATOM 827 O O . GLU A 1 112 ? 18.555 3.718 -3.602 1.00 87.00 112 GLU A O 1
ATOM 832 N N . ARG A 1 113 ? 16.562 2.712 -3.703 1.00 80.19 113 ARG A N 1
ATOM 833 C CA . ARG A 1 113 ? 17.031 1.623 -4.563 1.00 80.19 113 ARG A CA 1
ATOM 834 C C . ARG A 1 113 ? 17.475 2.113 -5.931 1.00 80.19 113 ARG A C 1
ATOM 836 O O . ARG A 1 113 ? 18.457 1.594 -6.446 1.00 80.19 113 ARG A O 1
ATOM 843 N N . ILE A 1 114 ? 16.812 3.126 -6.488 1.00 78.25 114 ILE A N 1
ATOM 844 C CA . ILE A 1 114 ? 17.269 3.772 -7.723 1.00 78.25 114 ILE A CA 1
ATOM 845 C C . ILE A 1 114 ? 18.646 4.409 -7.506 1.00 78.25 114 ILE A C 1
ATOM 847 O O . ILE A 1 114 ? 19.530 4.199 -8.328 1.00 78.25 114 ILE A O 1
ATOM 851 N N . ARG A 1 115 ? 18.880 5.110 -6.386 1.00 76.88 115 ARG A N 1
ATOM 852 C CA . ARG A 1 115 ? 20.206 5.685 -6.078 1.00 76.88 115 ARG A CA 1
ATOM 853 C C . ARG A 1 115 ? 21.313 4.629 -6.007 1.00 76.88 115 ARG A C 1
ATOM 855 O O . ARG A 1 115 ? 22.433 4.910 -6.414 1.00 76.88 115 ARG A O 1
ATOM 862 N N . HIS A 1 116 ? 21.004 3.428 -5.526 1.00 67.19 116 HIS A N 1
ATOM 863 C CA . HIS A 1 116 ? 21.966 2.325 -5.429 1.00 67.19 116 HIS A CA 1
ATOM 864 C C . HIS A 1 116 ? 22.174 1.538 -6.733 1.00 67.19 116 HIS A C 1
ATOM 866 O O . HIS A 1 116 ? 23.103 0.744 -6.801 1.00 67.19 116 HIS A O 1
ATOM 872 N N . LEU A 1 117 ? 21.339 1.741 -7.756 1.00 62.44 117 LEU A N 1
ATOM 873 C CA . LEU A 1 117 ? 21.455 1.084 -9.067 1.00 62.44 117 LEU A CA 1
ATOM 874 C C . LEU A 1 117 ? 22.396 1.820 -10.043 1.00 62.44 117 LEU A C 1
ATOM 876 O O . LEU A 1 117 ? 22.712 1.275 -11.095 1.00 62.44 117 LEU A O 1
ATOM 880 N N . PHE A 1 118 ? 22.830 3.041 -9.708 1.00 52.78 118 PHE A N 1
ATOM 881 C CA . PHE A 1 118 ? 23.702 3.895 -10.533 1.00 52.78 118 PHE A CA 1
ATOM 882 C C . PHE A 1 118 ? 25.147 4.017 -10.000 1.00 52.78 118 PHE A C 1
ATOM 884 O O . PHE A 1 118 ? 25.863 4.941 -10.389 1.00 52.78 118 PHE A O 1
ATOM 891 N N . ILE A 1 119 ? 25.575 3.106 -9.121 1.00 45.38 119 ILE A N 1
ATOM 892 C CA . ILE A 1 119 ? 26.964 2.962 -8.642 1.00 45.38 119 ILE A CA 1
ATOM 893 C C . ILE A 1 119 ? 27.478 1.603 -9.110 1.00 45.38 119 ILE A C 1
ATOM 895 O O . ILE A 1 119 ? 28.624 1.553 -9.603 1.00 45.38 119 ILE A O 1
#

Organism: NCBI:txid708192

pLDDT: mean 78.65, std 15.14, range [45.38, 96.62]

Radius of gyration: 18.63 Å; chains: 1; bounding box: 55×39×40 Å

Foldseek 3Di:
DVVVCPPPPCVPDDDDDDDQDPPCVVVPPVCPPPVVVVVVVVVLQQQDKDKDKDWDCPPQWTKIKMWIWGRPDSVDDTDIDIDIDTPGGNVVDDRVNRRVVSVVVNVVVVVVVVVVVVD

Secondary structure (DSSP, 8-state):
-GGGGTTS-GGGS------PPTTGGGT------THHHHHHHHHHTS---EEEEEEEEETTEEEEEEEEEEES-TTS-EEEEEEEEEEEETTT--HHHHHHHHHHHHHHHHHHHHHHTT-

Sequence (119 aa):
MAAAYRDLPLNRLESINAFSLPPWENRVQAVAEDDGDKASAAIKTGWAARVATATSARNDIVGFGRALHLPMSHTGGGCTTTEQRTVGPRTEQNPFTAELAAMATALESLAERIRHLFI